Protein AF-A0A7Y6CVJ1-F1 (afdb_monomer)

Sequence (150 aa):
MARRALAFAREYVFEALVLAAVVFTQADVWTNLDEDRNRTAAIALFTAGALLLRRRAPFAAPLVVAAGAFAFTLLDRGAAYETDTMFVVLILAAWAAGSLLDVRQAGVALAALLAGAWTVFVRAPDVPATELIWVSIPLSGTFLLAAASS

pLDDT: mean 87.16, std 9.33, range [57.81, 98.25]

Foldseek 3Di:
DVVVVVVVVVVVVLLVLLVVLLVVQLVVLVPDPDPCSVVSNVLSCQQSVLLNCCVVPLLVSLLSNLVSLQVNCVVPLACSQPRPSNLSSLLSSLLSLLLDPDPVSSVVSLVSSLVSVVSSQVSHPPRDPCVSVVSNCSSVVSSPVSNVVD

Secondary structure (DSSP, 8-state):
-HHHHHHHHHHHHHHHHHHHHHHHHHHHHHHS--TTHHHHHHHHHHHHHGGGGTTT-TTHHHHHHHHHHHHHHHH-HHHHHH-HHHHHHHHHHHHHHHT-S-HHHHHHHHHHHHHHHHHHHHHSTT--TTHHHHHHHHHHHHHHHHHHT-

Nearest PDB structures (foldseek):
  6hix-assembly1_BE  TM=3.083E-01  e=6.748E+00  Trypanosoma brucei brucei

Mean predicted aligned error: 5.24 Å

Radius of gyration: 15.19 Å; Cα contacts (8 Å, |Δi|>4): 190; chains: 1; bounding box: 46×24×43 Å

Structure (mmCIF, N/CA/C/O backbone):
data_AF-A0A7Y6CVJ1-F1
#
_entry.id   AF-A0A7Y6CVJ1-F1
#
loop_
_atom_site.group_PDB
_atom_site.id
_atom_site.type_symbol
_atom_site.label_atom_id
_atom_site.label_alt_id
_atom_site.label_comp_id
_atom_site.label_asym_id
_atom_site.label_entity_id
_atom_site.label_seq_id
_atom_site.pdbx_PDB_ins_code
_atom_site.Cartn_x
_atom_site.Cartn_y
_atom_site.Cartn_z
_atom_site.occupancy
_atom_site.B_iso_or_equiv
_atom_site.auth_seq_id
_atom_site.auth_comp_id
_atom_site.auth_asym_id
_atom_site.auth_atom_id
_atom_site.pdbx_PDB_model_num
ATOM 1 N N . MET A 1 1 ? -25.757 9.495 15.929 1.00 57.81 1 MET A N 1
ATOM 2 C CA . MET A 1 1 ? -25.918 9.056 14.522 1.00 57.81 1 MET A CA 1
ATOM 3 C C . MET A 1 1 ? -24.772 9.521 13.622 1.00 57.81 1 MET A C 1
ATOM 5 O O . MET A 1 1 ? -24.204 8.672 12.951 1.00 57.81 1 MET A O 1
ATOM 9 N N . ALA A 1 2 ? -24.355 10.794 13.672 1.00 66.62 2 ALA A N 1
ATOM 10 C CA . ALA A 1 2 ? -23.283 11.341 12.823 1.00 66.62 2 ALA A CA 1
ATOM 11 C C . ALA A 1 2 ? -21.957 10.541 12.827 1.00 66.62 2 ALA A C 1
ATOM 13 O O . ALA A 1 2 ? -21.450 10.216 11.761 1.00 66.62 2 ALA A O 1
ATOM 14 N N . ARG A 1 3 ? -21.433 10.128 13.995 1.00 67.44 3 ARG A N 1
ATOM 15 C CA . ARG A 1 3 ? -20.178 9.341 14.077 1.00 67.44 3 ARG A CA 1
ATOM 16 C C . ARG A 1 3 ? -20.241 7.976 13.377 1.00 67.44 3 ARG A C 1
ATOM 18 O O . ARG A 1 3 ? -19.265 7.574 12.759 1.00 67.44 3 ARG A O 1
ATOM 25 N N . ARG A 1 4 ? -21.381 7.276 13.447 1.00 64.56 4 ARG A N 1
ATOM 26 C CA . ARG A 1 4 ? -21.557 5.978 12.765 1.00 64.56 4 ARG A CA 1
ATOM 27 C C . ARG A 1 4 ? -21.645 6.157 11.250 1.00 64.56 4 ARG A C 1
ATOM 29 O O . ARG A 1 4 ? -21.017 5.401 10.526 1.00 64.56 4 ARG A O 1
ATOM 36 N N . ALA A 1 5 ? -22.364 7.179 10.782 1.00 65.56 5 ALA A N 1
ATOM 37 C CA . ALA A 1 5 ? -22.431 7.509 9.358 1.00 65.56 5 ALA A CA 1
ATOM 38 C C . ALA A 1 5 ? -21.051 7.886 8.788 1.00 65.56 5 ALA A C 1
ATOM 40 O O . ALA A 1 5 ? -20.709 7.466 7.687 1.00 65.56 5 ALA A O 1
ATOM 41 N N . LEU A 1 6 ? -20.235 8.610 9.563 1.00 71.06 6 LEU A N 1
ATOM 42 C CA . LEU A 1 6 ? -18.872 8.980 9.176 1.00 71.06 6 LEU A CA 1
ATOM 43 C C . LEU A 1 6 ? -17.941 7.760 9.063 1.00 71.06 6 LEU A C 1
ATOM 45 O O . LEU A 1 6 ? -17.156 7.677 8.124 1.00 71.06 6 LEU A O 1
ATOM 49 N N . ALA A 1 7 ? -18.052 6.804 9.993 1.00 68.19 7 ALA A N 1
ATOM 50 C CA . ALA A 1 7 ? -17.284 5.559 9.956 1.00 68.19 7 ALA A CA 1
ATOM 51 C C . ALA A 1 7 ? -17.639 4.711 8.723 1.00 68.19 7 ALA A C 1
ATOM 53 O O . ALA A 1 7 ? -16.748 4.317 7.977 1.00 68.19 7 ALA A O 1
ATOM 54 N N . PHE A 1 8 ? -18.935 4.537 8.439 1.00 69.50 8 PHE A N 1
ATOM 55 C CA . PHE A 1 8 ? -19.381 3.853 7.223 1.00 69.50 8 PHE A CA 1
ATOM 56 C C . PHE A 1 8 ? -18.907 4.565 5.952 1.00 69.50 8 PHE A C 1
ATOM 58 O O . PHE A 1 8 ? -18.389 3.918 5.047 1.00 69.50 8 PHE A O 1
ATOM 65 N N . ALA A 1 9 ? -19.025 5.895 5.883 1.00 74.62 9 ALA A N 1
ATOM 66 C CA . ALA A 1 9 ? -18.545 6.664 4.737 1.00 74.62 9 ALA A CA 1
ATOM 67 C C . ALA A 1 9 ? -17.035 6.478 4.517 1.00 74.62 9 ALA A C 1
ATOM 69 O O . ALA A 1 9 ? -16.608 6.234 3.393 1.00 74.62 9 ALA A O 1
ATOM 70 N N . ARG A 1 10 ? -16.229 6.511 5.587 1.00 74.81 10 ARG A N 1
ATOM 71 C CA . ARG A 1 10 ? -14.781 6.250 5.535 1.00 74.81 10 ARG A CA 1
ATOM 72 C C . ARG A 1 10 ? -14.474 4.846 5.008 1.00 74.81 10 ARG A C 1
ATOM 74 O O . ARG A 1 10 ? -13.539 4.669 4.231 1.00 74.81 10 ARG A O 1
ATOM 81 N N . GLU A 1 11 ? -15.255 3.852 5.417 1.00 76.50 11 GLU A N 1
ATOM 82 C CA . GLU A 1 11 ? -15.086 2.473 4.960 1.00 76.50 11 GLU A CA 1
ATOM 83 C C . GLU A 1 11 ? -15.400 2.301 3.473 1.00 76.50 11 GLU A C 1
ATOM 85 O O . GLU A 1 11 ? -14.598 1.691 2.766 1.00 76.50 11 GLU A O 1
ATOM 90 N N . TYR A 1 12 ? -16.508 2.875 2.996 1.00 84.81 12 TYR A N 1
ATOM 91 C CA . TYR A 1 12 ? -16.868 2.843 1.576 1.00 84.81 12 TYR A CA 1
ATOM 92 C C . TYR A 1 12 ? -15.896 3.644 0.712 1.00 84.81 12 TYR A C 1
ATOM 94 O O . TYR A 1 12 ? -15.570 3.212 -0.389 1.00 84.81 12 TYR A O 1
ATOM 102 N N . VAL A 1 13 ? -15.386 4.773 1.214 1.00 88.69 13 VAL A N 1
ATOM 103 C CA . VAL A 1 13 ? -14.349 5.552 0.524 1.00 88.69 13 VAL A CA 1
ATOM 104 C C . VAL A 1 13 ? -13.082 4.722 0.362 1.00 88.69 13 VAL A C 1
ATOM 106 O O . VAL A 1 13 ? -12.541 4.663 -0.735 1.00 88.69 13 VAL A O 1
ATOM 109 N N . PHE A 1 14 ? -12.628 4.031 1.410 1.00 90.00 14 PHE A N 1
ATOM 110 C CA . PHE A 1 14 ? -11.452 3.171 1.295 1.00 90.00 14 PHE A CA 1
ATOM 111 C C . PHE A 1 14 ? -11.658 2.056 0.263 1.00 90.00 14 PHE A C 1
ATOM 113 O O . PHE A 1 14 ? -10.790 1.826 -0.569 1.00 90.00 14 PHE A O 1
ATOM 120 N N . GLU A 1 15 ? -12.802 1.370 0.293 1.00 90.44 15 GLU A N 1
ATOM 121 C CA . GLU A 1 15 ? -13.100 0.303 -0.671 1.00 90.44 15 GLU A CA 1
ATOM 122 C C . GLU A 1 15 ? -13.184 0.828 -2.104 1.00 90.44 15 GLU A C 1
ATOM 124 O O . GLU A 1 15 ? -12.643 0.199 -3.011 1.00 90.44 15 GLU A O 1
ATOM 129 N N . ALA A 1 16 ? -13.782 2.004 -2.304 1.00 91.19 16 ALA A N 1
ATOM 130 C CA . ALA A 1 16 ? -13.816 2.671 -3.599 1.00 91.19 16 ALA A CA 1
ATOM 131 C C . ALA A 1 16 ? -12.409 3.049 -4.088 1.00 91.19 16 ALA A C 1
ATOM 133 O O . ALA A 1 16 ? -12.099 2.834 -5.257 1.00 91.19 16 ALA A O 1
ATOM 134 N N . LEU A 1 17 ? -11.542 3.554 -3.204 1.00 92.88 17 LEU A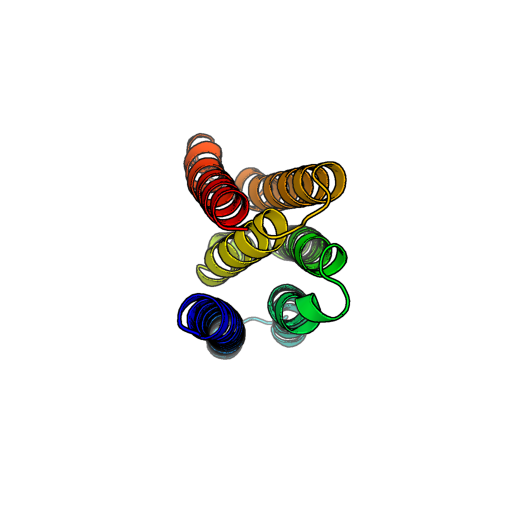 N 1
ATOM 135 C CA . LEU A 1 17 ? -10.152 3.881 -3.535 1.00 92.88 17 LEU A CA 1
ATOM 136 C C . LEU A 1 17 ? -9.342 2.633 -3.897 1.00 92.88 17 LEU A C 1
ATOM 138 O O . LEU A 1 17 ? -8.600 2.659 -4.874 1.00 92.88 17 LEU A O 1
ATOM 142 N N . VAL A 1 18 ? -9.505 1.532 -3.157 1.00 92.75 18 VAL A N 1
ATOM 143 C CA . VAL A 1 18 ? -8.850 0.257 -3.487 1.00 92.75 18 VAL A CA 1
ATOM 144 C C . VAL A 1 18 ? -9.347 -0.273 -4.825 1.00 92.75 18 VAL A C 1
ATOM 146 O O . VAL A 1 18 ? -8.539 -0.696 -5.645 1.00 92.75 18 VAL A O 1
ATOM 149 N N . LEU A 1 19 ? -10.659 -0.241 -5.071 1.00 93.31 19 LEU A N 1
ATOM 150 C CA . LEU A 1 19 ? -11.220 -0.694 -6.340 1.00 93.31 19 LEU A CA 1
ATOM 151 C C . LEU A 1 19 ? -10.704 0.157 -7.505 1.00 93.31 19 LEU A C 1
ATOM 153 O O . LEU A 1 19 ? -10.312 -0.395 -8.529 1.00 93.31 19 LEU A O 1
ATOM 157 N N . ALA A 1 20 ? -10.654 1.480 -7.335 1.00 91.69 20 ALA A N 1
ATOM 158 C CA . ALA A 1 20 ? -10.070 2.380 -8.320 1.00 91.69 20 ALA A CA 1
ATOM 159 C C . ALA A 1 20 ? -8.597 2.037 -8.571 1.00 91.69 20 ALA A C 1
ATOM 161 O O . ALA A 1 20 ? -8.214 1.877 -9.725 1.00 91.69 20 ALA A O 1
ATOM 162 N N . ALA A 1 21 ? -7.795 1.844 -7.517 1.00 89.81 21 ALA A N 1
ATOM 163 C CA . ALA A 1 21 ? -6.395 1.446 -7.643 1.00 89.81 21 ALA A CA 1
ATOM 164 C C . ALA A 1 21 ? -6.252 0.131 -8.425 1.00 89.81 21 ALA A C 1
ATOM 166 O O . ALA A 1 21 ? -5.493 0.089 -9.382 1.00 89.81 21 ALA A O 1
ATOM 167 N N . VAL A 1 22 ? -7.044 -0.900 -8.104 1.00 91.69 22 VAL A N 1
ATOM 168 C CA . VAL A 1 22 ? -7.056 -2.170 -8.852 1.00 91.69 22 VAL A CA 1
ATOM 169 C C . VAL A 1 22 ? -7.369 -1.934 -10.330 1.00 91.69 22 VAL A C 1
ATOM 171 O O . VAL A 1 22 ? -6.653 -2.441 -11.188 1.00 91.69 22 VAL A O 1
ATOM 174 N N . VAL A 1 23 ? -8.415 -1.164 -10.6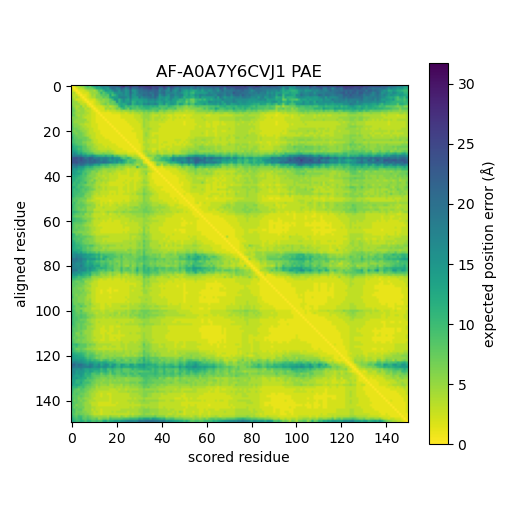43 1.00 91.69 23 VAL A N 1
ATOM 175 C CA . VAL A 1 23 ? -8.813 -0.890 -12.032 1.00 91.69 23 VAL A CA 1
ATOM 176 C C . VAL A 1 23 ? -7.714 -0.141 -12.784 1.00 91.69 23 VAL A C 1
ATOM 178 O O . VAL A 1 23 ? -7.380 -0.543 -13.895 1.00 91.69 23 VAL A O 1
ATOM 181 N N . PHE A 1 24 ? -7.121 0.895 -12.185 1.00 89.81 24 PHE A N 1
ATOM 182 C CA . PHE A 1 24 ? -6.042 1.661 -12.809 1.00 89.81 24 PHE A CA 1
ATOM 183 C C . PHE A 1 24 ? -4.774 0.828 -12.997 1.00 89.81 24 PHE A C 1
ATOM 185 O O . PHE A 1 24 ? -4.217 0.846 -14.089 1.00 89.81 24 PHE A O 1
ATOM 192 N N . THR A 1 25 ? -4.356 0.046 -11.995 1.00 85.69 25 THR A N 1
ATOM 193 C CA . THR A 1 25 ? -3.190 -0.841 -12.129 1.00 85.69 25 THR A CA 1
ATOM 194 C C . THR A 1 25 ? -3.409 -1.868 -13.231 1.00 85.69 25 THR A C 1
ATOM 196 O O . THR A 1 25 ? -2.515 -2.117 -14.029 1.00 85.69 25 THR A O 1
ATOM 199 N N . GLN A 1 26 ? -4.597 -2.474 -13.304 1.00 88.94 26 GLN A N 1
ATOM 200 C CA . GLN A 1 26 ? -4.887 -3.425 -14.373 1.00 88.94 26 GLN A CA 1
ATOM 201 C C . GLN A 1 26 ? -4.913 -2.725 -15.732 1.00 88.94 26 GLN A C 1
ATOM 203 O O . GLN A 1 26 ? -4.315 -3.239 -16.669 1.00 88.94 26 GLN A O 1
ATOM 208 N N . ALA A 1 27 ? -5.554 -1.559 -15.849 1.00 86.81 27 ALA A N 1
ATOM 209 C CA . ALA A 1 27 ? -5.572 -0.802 -17.096 1.00 86.81 27 ALA A CA 1
ATOM 210 C C . ALA A 1 27 ? -4.148 -0.515 -17.597 1.00 86.81 27 ALA A C 1
ATOM 212 O O . ALA A 1 27 ? -3.860 -0.820 -18.750 1.00 86.81 27 ALA A O 1
ATOM 213 N N . ASP A 1 28 ? -3.268 -0.041 -16.7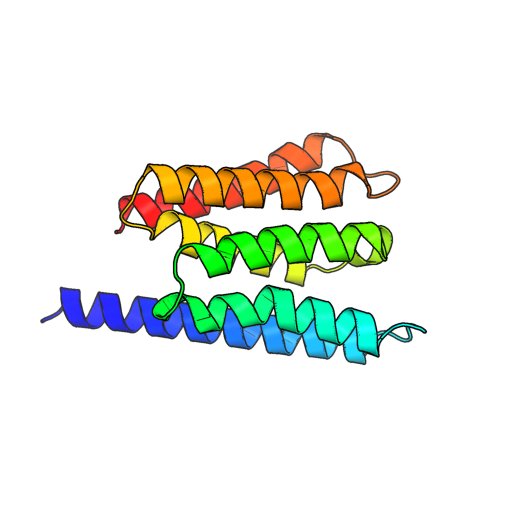13 1.00 83.50 28 ASP A N 1
ATOM 214 C CA . ASP A 1 28 ? -1.863 0.247 -17.012 1.00 83.50 28 ASP A CA 1
ATOM 215 C C . ASP A 1 28 ? -1.094 -1.006 -17.474 1.00 83.50 28 ASP A C 1
ATOM 217 O O . ASP A 1 28 ? -0.500 -1.027 -18.556 1.00 83.50 28 ASP A O 1
ATOM 221 N N . VAL A 1 29 ? -1.213 -2.113 -16.729 1.00 82.75 29 VAL A N 1
ATOM 222 C CA . VAL A 1 29 ? -0.611 -3.405 -17.107 1.00 82.75 29 VAL A CA 1
ATOM 223 C C . VAL A 1 29 ? -1.120 -3.890 -18.469 1.00 82.75 29 VAL A C 1
ATOM 225 O O . VAL A 1 29 ? -0.355 -4.451 -19.251 1.00 82.75 29 VAL A O 1
ATOM 228 N N . TRP A 1 30 ? -2.401 -3.689 -18.784 1.00 84.19 30 TRP A N 1
ATOM 229 C CA . TRP A 1 30 ? -2.975 -4.131 -20.056 1.00 84.19 30 TRP A CA 1
ATOM 230 C C . TRP A 1 30 ? -2.600 -3.236 -21.242 1.00 84.19 30 TRP A C 1
ATOM 232 O O . TRP A 1 30 ? -2.532 -3.750 -22.365 1.00 84.19 30 TRP A O 1
ATOM 242 N N . THR A 1 31 ? -2.337 -1.946 -21.008 1.00 84.00 31 THR A N 1
ATOM 243 C CA . THR A 1 31 ? -1.886 -0.998 -22.038 1.00 84.00 31 THR A CA 1
ATOM 244 C C . THR A 1 31 ? -0.401 -1.109 -22.361 1.00 84.00 31 THR A C 1
ATOM 246 O O . THR A 1 31 ? -0.016 -0.818 -23.494 1.00 84.00 31 THR A O 1
ATOM 249 N N . ASN A 1 32 ? 0.422 -1.577 -21.421 1.00 75.69 32 ASN A N 1
ATOM 250 C CA . ASN A 1 32 ? 1.844 -1.799 -21.657 1.00 75.69 32 ASN A CA 1
ATOM 251 C C . ASN A 1 32 ? 2.084 -3.089 -22.467 1.00 75.69 32 ASN A C 1
ATOM 253 O O . ASN A 1 32 ? 1.502 -4.151 -22.216 1.00 75.69 32 ASN A O 1
ATOM 257 N N . LEU A 1 33 ? 2.923 -2.989 -23.503 1.00 60.28 33 LEU A N 1
ATOM 258 C CA . LEU A 1 33 ? 3.282 -4.101 -24.388 1.00 60.28 33 LEU A CA 1
ATOM 259 C C . LEU A 1 33 ? 4.424 -4.907 -23.771 1.00 60.28 33 LEU A C 1
ATOM 261 O O . LEU A 1 33 ? 5.551 -4.862 -24.251 1.00 60.28 33 LEU A O 1
ATOM 265 N N . ASP A 1 34 ? 4.102 -5.628 -22.703 1.00 67.94 34 ASP A N 1
ATOM 266 C CA . ASP A 1 34 ? 5.062 -6.456 -21.982 1.00 67.94 34 ASP A CA 1
ATOM 267 C C . ASP A 1 34 ? 4.839 -7.952 -22.252 1.00 67.94 34 ASP A C 1
ATOM 269 O O . ASP A 1 34 ? 3.694 -8.401 -22.427 1.00 67.94 34 ASP A O 1
ATOM 273 N N . GLU A 1 35 ? 5.927 -8.723 -22.307 1.00 65.75 35 GLU A N 1
ATOM 274 C CA . GLU A 1 35 ? 5.917 -10.151 -22.674 1.00 65.75 35 GLU A CA 1
ATOM 275 C C . GLU A 1 35 ? 5.304 -11.013 -21.549 1.00 65.75 35 GLU A C 1
ATOM 277 O O . GLU A 1 35 ? 4.604 -11.992 -21.813 1.00 65.75 35 GLU A O 1
ATOM 282 N N . ASP A 1 36 ? 5.436 -10.563 -20.294 1.00 75.00 36 ASP A N 1
ATOM 283 C CA . ASP A 1 36 ? 4.997 -11.262 -19.074 1.00 75.00 36 ASP A CA 1
ATOM 284 C C . ASP A 1 36 ? 3.701 -10.706 -18.442 1.00 75.00 36 ASP A C 1
ATOM 286 O O . ASP A 1 36 ? 3.353 -10.988 -17.289 1.00 75.00 36 ASP A O 1
ATOM 290 N N . ARG A 1 37 ? 2.913 -9.961 -19.221 1.00 81.25 37 ARG A N 1
ATOM 291 C CA . ARG A 1 37 ? 1.704 -9.233 -18.792 1.00 81.25 37 ARG A CA 1
ATO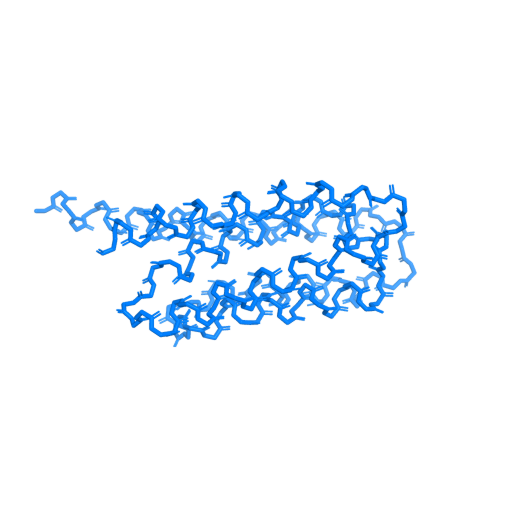M 292 C C . ARG A 1 37 ? 0.748 -10.003 -17.880 1.00 81.25 37 ARG A C 1
ATOM 294 O O . ARG A 1 37 ? 0.276 -9.459 -16.886 1.00 81.25 37 ARG A O 1
ATOM 301 N N . ASN A 1 38 ? 0.453 -11.268 -18.190 1.00 83.69 38 ASN A N 1
ATOM 302 C CA . ASN A 1 38 ? -0.486 -12.080 -17.401 1.00 83.69 38 ASN A CA 1
ATOM 303 C C . ASN A 1 38 ? 0.010 -12.303 -15.968 1.00 83.69 38 ASN A C 1
ATOM 305 O O . ASN A 1 38 ? -0.777 -12.304 -15.020 1.00 83.69 38 ASN A O 1
ATOM 309 N N . ARG A 1 39 ? 1.322 -12.489 -15.807 1.00 81.62 39 ARG A N 1
ATOM 310 C CA . ARG A 1 39 ? 1.957 -12.682 -14.506 1.00 81.62 39 ARG A CA 1
ATOM 311 C C . ARG A 1 39 ? 1.938 -11.382 -13.710 1.00 81.62 39 ARG A C 1
ATOM 313 O O . ARG A 1 39 ? 1.529 -11.388 -12.551 1.00 81.62 39 ARG A O 1
ATOM 320 N N . THR A 1 40 ? 2.307 -10.278 -14.350 1.00 81.94 40 THR A N 1
ATOM 321 C CA . THR A 1 40 ? 2.285 -8.932 -13.766 1.00 81.94 40 THR A CA 1
ATOM 322 C C . THR A 1 40 ? 0.872 -8.545 -13.328 1.00 81.94 40 THR A C 1
ATOM 324 O O . THR A 1 40 ? 0.667 -8.136 -12.186 1.00 81.94 40 THR A O 1
ATOM 327 N N . ALA A 1 41 ? -0.131 -8.792 -14.176 1.00 85.81 41 ALA A N 1
ATOM 328 C CA . ALA A 1 41 ? -1.541 -8.558 -13.878 1.00 85.81 41 ALA A CA 1
ATOM 329 C C . ALA A 1 41 ? -2.014 -9.377 -12.671 1.00 85.81 41 ALA A C 1
ATOM 331 O O . ALA A 1 41 ? -2.672 -8.832 -11.783 1.00 85.81 41 ALA A O 1
ATOM 332 N N . ALA A 1 42 ? -1.647 -10.662 -12.600 1.00 86.38 42 ALA A N 1
ATOM 333 C CA . ALA A 1 42 ? -2.009 -11.531 -11.485 1.00 86.38 42 ALA A CA 1
ATOM 334 C C . ALA A 1 42 ? -1.402 -11.053 -10.158 1.00 86.38 42 ALA A C 1
ATOM 336 O O . ALA A 1 42 ? -2.098 -11.020 -9.144 1.00 86.38 42 ALA A O 1
ATOM 337 N N . ILE A 1 43 ? -0.131 -10.642 -10.156 1.00 83.94 43 ILE A N 1
ATOM 338 C CA . ILE A 1 43 ? 0.536 -10.152 -8.943 1.00 83.94 43 ILE 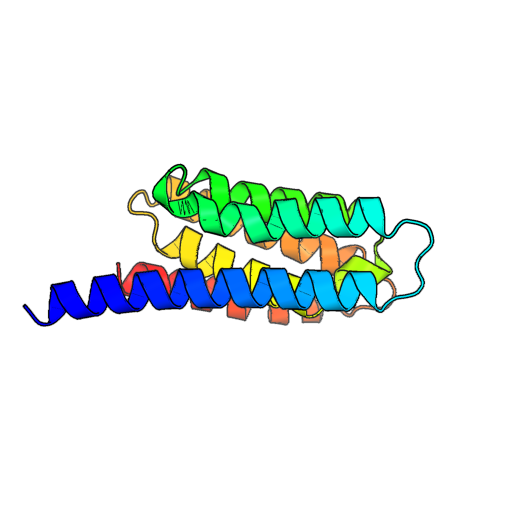A CA 1
ATOM 339 C C . ILE A 1 43 ? -0.028 -8.795 -8.536 1.00 83.94 43 ILE A C 1
ATOM 341 O O . ILE A 1 43 ? -0.312 -8.594 -7.358 1.00 83.94 43 ILE A O 1
ATOM 345 N N . ALA A 1 44 ? -0.263 -7.890 -9.486 1.00 84.62 44 ALA A N 1
ATOM 346 C CA . ALA A 1 44 ? -0.908 -6.607 -9.228 1.00 84.62 44 ALA A CA 1
ATOM 347 C C . ALA A 1 44 ? -2.305 -6.787 -8.613 1.00 84.62 44 ALA A C 1
ATOM 349 O O . ALA A 1 44 ? -2.624 -6.176 -7.591 1.00 84.62 44 ALA A O 1
ATOM 350 N N . LEU A 1 45 ? -3.117 -7.681 -9.186 1.00 89.06 45 LEU A N 1
ATOM 351 C CA . LEU A 1 45 ? -4.449 -7.996 -8.677 1.00 89.06 45 LEU A CA 1
ATOM 352 C C . LEU A 1 45 ? -4.381 -8.642 -7.292 1.00 89.06 45 LEU A C 1
ATOM 354 O O . LEU A 1 45 ? -5.171 -8.293 -6.420 1.00 89.06 45 LEU A O 1
ATOM 358 N N . PHE A 1 46 ? -3.436 -9.554 -7.069 1.00 87.25 46 PHE A N 1
ATOM 359 C CA . PHE A 1 46 ? -3.223 -10.177 -5.765 1.00 87.25 46 PHE A CA 1
ATOM 360 C C . PHE A 1 46 ? -2.815 -9.146 -4.704 1.00 87.25 46 PHE A C 1
ATOM 362 O O . PHE A 1 46 ? -3.391 -9.115 -3.620 1.00 87.25 46 PHE A O 1
ATOM 369 N N . THR A 1 47 ? -1.878 -8.260 -5.044 1.00 86.56 47 THR A N 1
ATOM 370 C CA . THR A 1 47 ? -1.344 -7.212 -4.165 1.00 86.56 47 THR A CA 1
ATOM 371 C C . THR A 1 47 ? -2.436 -6.211 -3.791 1.00 86.56 47 THR A C 1
ATOM 373 O O . THR A 1 47 ? -2.775 -6.074 -2.618 1.00 86.56 47 THR A O 1
ATOM 376 N N . ALA A 1 48 ? -3.040 -5.543 -4.776 1.00 89.81 48 ALA A N 1
ATOM 377 C CA . ALA A 1 48 ? -4.041 -4.508 -4.533 1.00 89.81 48 ALA A CA 1
ATOM 378 C C . ALA A 1 48 ? -5.386 -5.095 -4.070 1.00 89.81 48 ALA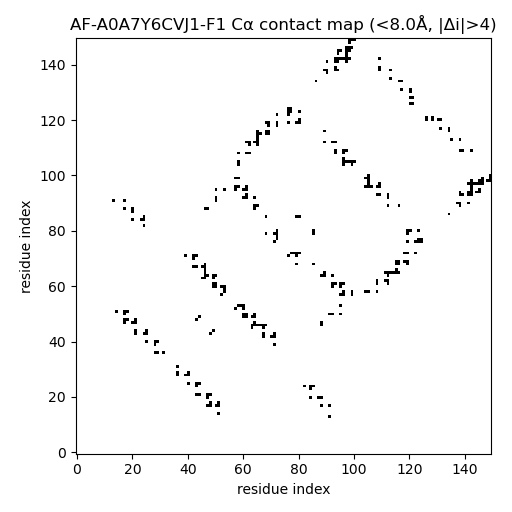 A C 1
ATOM 380 O O . ALA A 1 48 ? -6.025 -4.574 -3.154 1.00 89.81 48 ALA A O 1
ATOM 381 N N . GLY A 1 49 ? -5.801 -6.225 -4.649 1.00 89.75 49 GLY A N 1
ATOM 382 C CA . GLY A 1 49 ? -7.055 -6.900 -4.319 1.00 89.75 49 GLY A CA 1
ATOM 383 C C . GLY A 1 49 ? -7.095 -7.453 -2.894 1.00 89.75 49 GLY A C 1
ATOM 384 O O . GLY A 1 49 ? -8.174 -7.518 -2.303 1.00 89.75 49 GLY A O 1
ATOM 385 N N . ALA A 1 50 ? -5.947 -7.767 -2.283 1.00 92.12 50 ALA A N 1
ATOM 386 C CA . ALA A 1 50 ? -5.892 -8.172 -0.878 1.00 92.12 50 ALA A CA 1
ATOM 387 C C . ALA A 1 50 ? -6.483 -7.118 0.073 1.00 92.12 50 ALA A C 1
ATOM 389 O O . ALA A 1 50 ? -7.085 -7.471 1.090 1.00 92.12 50 ALA A O 1
ATOM 390 N N . LEU A 1 51 ? -6.397 -5.828 -0.272 1.00 92.75 51 LEU A N 1
ATOM 391 C CA . LEU A 1 51 ? -6.983 -4.749 0.527 1.00 92.75 51 LEU A CA 1
ATOM 392 C C . LEU A 1 51 ? -8.517 -4.767 0.529 1.00 92.75 51 LEU A C 1
ATOM 394 O O . LEU A 1 51 ? -9.121 -4.340 1.515 1.00 92.75 51 LEU A O 1
ATOM 398 N N . LEU A 1 52 ? -9.161 -5.334 -0.499 1.00 92.50 52 LEU A N 1
ATOM 399 C CA . LEU A 1 52 ? -10.615 -5.559 -0.506 1.00 92.50 52 LEU A CA 1
ATOM 400 C C . LEU A 1 52 ? -11.030 -6.605 0.542 1.00 92.50 52 LEU A C 1
ATOM 402 O O . LEU A 1 52 ? -12.159 -6.596 1.031 1.00 92.50 52 LEU A O 1
ATOM 406 N N . LEU A 1 53 ? -10.108 -7.488 0.939 1.00 91.69 53 LEU A N 1
ATOM 407 C CA . LEU A 1 53 ? -10.337 -8.524 1.947 1.00 91.69 53 LEU A CA 1
ATOM 408 C C . LEU A 1 53 ? -10.026 -8.061 3.376 1.00 91.69 53 LEU A C 1
ATOM 410 O O . LEU A 1 53 ? -10.171 -8.852 4.314 1.00 91.69 53 LEU A O 1
ATOM 414 N N . ARG A 1 54 ? -9.678 -6.782 3.584 1.00 91.50 54 ARG A N 1
ATOM 415 C CA . ARG A 1 54 ? -9.317 -6.254 4.912 1.00 91.50 54 ARG A CA 1
ATOM 416 C C . ARG A 1 54 ? -10.389 -6.484 5.979 1.00 91.50 54 ARG A C 1
ATOM 418 O O . ARG A 1 54 ? -10.057 -6.648 7.142 1.00 91.50 54 ARG A O 1
ATOM 425 N N . ARG A 1 55 ? -11.676 -6.533 5.606 1.00 86.81 55 ARG A N 1
ATOM 426 C CA . ARG A 1 55 ? -12.768 -6.783 6.566 1.00 86.81 55 ARG A CA 1
ATOM 427 C C . ARG A 1 55 ? -12.709 -8.186 7.169 1.00 86.81 55 ARG A C 1
ATOM 429 O O . ARG A 1 55 ? -13.144 -8.382 8.296 1.00 86.81 55 ARG A O 1
ATOM 436 N N . ARG A 1 56 ? -12.201 -9.164 6.412 1.00 91.00 56 ARG A N 1
ATOM 437 C CA . ARG A 1 56 ? -12.071 -10.556 6.865 1.00 91.00 56 ARG A CA 1
ATOM 438 C C . ARG A 1 56 ? -10.707 -10.839 7.478 1.00 91.00 56 ARG A C 1
ATOM 440 O O . ARG A 1 56 ? -10.621 -11.641 8.399 1.00 91.00 56 ARG A O 1
ATOM 447 N N . ALA A 1 57 ? -9.661 -10.197 6.968 1.00 92.50 57 ALA A N 1
ATOM 448 C CA . ALA A 1 57 ? -8.293 -10.413 7.415 1.00 92.50 57 ALA A CA 1
ATOM 449 C C . ALA A 1 57 ? -7.542 -9.070 7.521 1.00 92.50 57 ALA A C 1
ATOM 451 O O . ALA A 1 57 ? -6.692 -8.770 6.679 1.00 92.50 57 ALA A O 1
ATOM 452 N N . PRO A 1 58 ? -7.851 -8.244 8.540 1.00 92.81 58 PRO A N 1
ATOM 453 C CA . PRO A 1 58 ? -7.379 -6.859 8.614 1.00 92.81 58 PRO A CA 1
ATOM 454 C C . PRO A 1 58 ? -5.860 -6.760 8.747 1.00 92.81 58 PRO A C 1
ATOM 456 O O . PRO A 1 58 ? -5.256 -5.879 8.146 1.00 92.81 58 PRO A O 1
ATOM 459 N N . PHE A 1 59 ? -5.234 -7.692 9.471 1.00 94.81 59 PHE A N 1
ATOM 460 C CA . PHE A 1 59 ? -3.777 -7.762 9.598 1.00 94.81 59 PHE A CA 1
ATOM 461 C C . PHE A 1 59 ? -3.101 -8.408 8.382 1.00 94.81 59 PHE A C 1
ATOM 463 O O . PHE A 1 59 ? -2.036 -7.968 7.964 1.00 94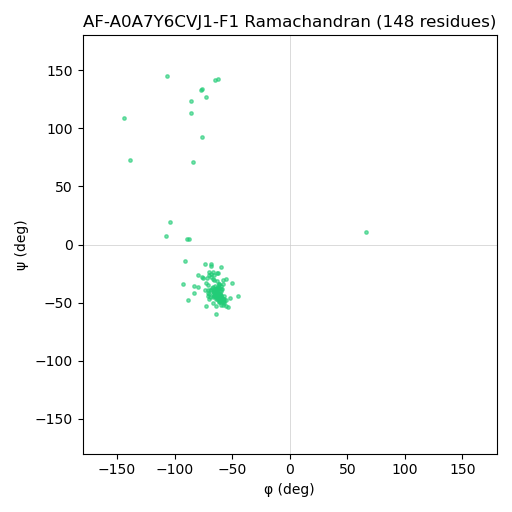.81 59 PHE A O 1
ATOM 470 N N . ALA A 1 60 ? -3.718 -9.428 7.776 1.00 95.31 60 ALA A N 1
ATOM 471 C CA . ALA A 1 60 ? -3.111 -10.123 6.642 1.00 95.31 60 ALA A CA 1
ATOM 472 C C . ALA A 1 60 ? -3.100 -9.263 5.371 1.00 95.31 60 ALA A C 1
ATOM 474 O O . ALA A 1 60 ? -2.144 -9.331 4.610 1.00 95.31 60 ALA A O 1
ATOM 475 N N . ALA A 1 61 ? -4.123 -8.434 5.149 1.00 95.19 61 ALA A N 1
ATOM 476 C CA . ALA A 1 61 ? -4.225 -7.590 3.960 1.00 95.19 61 ALA A CA 1
ATOM 477 C C . ALA A 1 61 ? -2.982 -6.697 3.714 1.00 95.19 61 ALA A C 1
ATOM 479 O O . ALA A 1 61 ? -2.396 -6.809 2.636 1.00 95.19 61 ALA A O 1
ATOM 480 N N . PRO A 1 62 ? -2.508 -5.869 4.670 1.00 95.94 62 PRO A N 1
ATOM 481 C CA . PRO A 1 62 ? -1.292 -5.076 4.470 1.00 95.94 62 PRO A CA 1
ATOM 482 C C . PRO A 1 62 ? -0.021 -5.932 4.354 1.00 95.94 62 PRO A C 1
ATOM 484 O O . PRO A 1 62 ? 0.897 -5.553 3.632 1.00 95.94 62 PRO A O 1
ATOM 487 N N . LEU A 1 63 ? 0.039 -7.107 4.994 1.00 97.25 63 LEU A N 1
ATOM 488 C CA . LEU A 1 63 ? 1.170 -8.029 4.823 1.00 97.25 63 LEU A CA 1
ATOM 489 C C . LEU A 1 63 ? 1.222 -8.631 3.417 1.00 97.25 63 LEU A C 1
ATOM 491 O O . LEU A 1 63 ? 2.301 -8.769 2.848 1.00 97.25 63 LEU A O 1
ATOM 495 N N . VAL A 1 64 ? 0.064 -8.966 2.846 1.00 96.00 64 VAL A N 1
ATOM 496 C CA . VAL A 1 64 ? -0.034 -9.451 1.467 1.00 96.00 64 VAL A CA 1
ATOM 497 C C . VAL A 1 64 ? 0.385 -8.360 0.488 1.00 96.00 64 VAL A C 1
ATOM 499 O O . VAL A 1 64 ? 1.103 -8.659 -0.460 1.00 96.00 64 VAL A O 1
ATOM 502 N N . VAL A 1 65 ? 0.026 -7.099 0.745 1.00 95.75 65 VAL A N 1
ATOM 503 C CA . VAL A 1 65 ? 0.520 -5.970 -0.057 1.00 95.75 65 VAL A CA 1
ATOM 504 C C . VAL A 1 65 ? 2.044 -5.866 0.015 1.00 95.75 65 VAL A C 1
ATOM 506 O O . VAL A 1 65 ? 2.694 -5.767 -1.021 1.00 95.75 65 VAL A O 1
ATOM 509 N N . ALA A 1 66 ? 2.630 -5.939 1.213 1.00 94.69 66 ALA A N 1
ATOM 510 C CA . ALA A 1 66 ? 4.084 -5.902 1.380 1.00 94.69 66 ALA A CA 1
ATOM 511 C C . ALA A 1 66 ? 4.785 -7.059 0.643 1.00 94.69 66 ALA A C 1
ATOM 513 O O . ALA A 1 66 ? 5.777 -6.846 -0.056 1.00 94.69 66 ALA A O 1
ATOM 514 N N . ALA A 1 67 ? 4.247 -8.276 0.760 1.00 93.56 67 ALA A N 1
ATOM 515 C CA . ALA A 1 67 ? 4.748 -9.447 0.047 1.00 93.56 67 ALA A CA 1
ATOM 516 C C . ALA A 1 67 ? 4.597 -9.302 -1.475 1.00 93.56 67 ALA A C 1
ATOM 518 O O . ALA A 1 67 ? 5.490 -9.695 -2.220 1.00 93.56 67 ALA A O 1
ATOM 519 N N . GLY A 1 68 ? 3.491 -8.713 -1.928 1.00 90.62 68 GLY A N 1
ATOM 520 C CA . GLY A 1 68 ? 3.227 -8.407 -3.326 1.00 90.62 68 GLY A CA 1
ATOM 521 C C . GLY A 1 68 ? 4.223 -7.407 -3.903 1.00 90.62 68 GLY A C 1
ATOM 522 O O . GLY A 1 68 ? 4.811 -7.689 -4.941 1.00 90.62 68 GLY A O 1
ATOM 523 N N . ALA A 1 69 ? 4.501 -6.309 -3.192 1.00 89.56 69 ALA A N 1
ATOM 524 C CA . ALA A 1 69 ? 5.529 -5.340 -3.574 1.00 89.56 69 ALA A CA 1
ATOM 525 C C . ALA A 1 69 ? 6.906 -6.008 -3.703 1.00 89.56 69 ALA A C 1
ATOM 527 O O . ALA A 1 69 ? 7.571 -5.867 -4.725 1.00 89.56 69 ALA A O 1
ATOM 528 N N . PHE A 1 70 ? 7.289 -6.823 -2.714 1.00 89.38 70 PHE A N 1
ATOM 529 C CA . PHE A 1 70 ? 8.540 -7.579 -2.751 1.00 89.38 70 PHE A CA 1
ATOM 530 C C . PHE A 1 70 ? 8.603 -8.543 -3.946 1.00 89.38 70 PHE A C 1
ATOM 532 O O . PHE A 1 70 ? 9.602 -8.583 -4.663 1.00 89.38 70 PHE A O 1
ATOM 539 N N . ALA A 1 71 ? 7.530 -9.302 -4.187 1.00 87.19 71 ALA A N 1
ATOM 540 C CA . ALA A 1 71 ? 7.437 -10.222 -5.314 1.00 87.19 71 ALA A CA 1
ATOM 541 C C . ALA A 1 71 ? 7.539 -9.483 -6.653 1.00 87.19 71 ALA A C 1
ATOM 543 O O . ALA A 1 71 ? 8.286 -9.920 -7.519 1.00 87.19 71 ALA A O 1
ATOM 544 N N . PHE A 1 72 ? 6.850 -8.351 -6.805 1.00 84.06 72 PHE A N 1
ATOM 545 C CA . PHE A 1 72 ? 6.881 -7.542 -8.022 1.00 84.06 72 PHE A CA 1
ATOM 546 C C . PHE A 1 72 ? 8.303 -7.051 -8.321 1.00 84.06 72 PHE A C 1
ATOM 548 O O . PHE A 1 72 ? 8.811 -7.280 -9.413 1.00 84.06 72 PHE A O 1
ATOM 555 N N . THR A 1 73 ? 9.000 -6.507 -7.317 1.00 85.44 73 THR A N 1
ATOM 556 C CA . THR A 1 73 ? 10.395 -6.057 -7.455 1.00 85.44 73 THR A CA 1
ATOM 557 C C . THR A 1 73 ? 11.367 -7.179 -7.816 1.00 85.44 73 THR A C 1
ATOM 559 O O . THR A 1 73 ? 12.351 -6.946 -8.516 1.00 85.44 73 THR A O 1
ATOM 562 N N . LEU A 1 74 ? 11.146 -8.398 -7.315 1.00 85.12 74 LEU A N 1
ATOM 563 C CA . LEU A 1 74 ? 12.011 -9.533 -7.645 1.00 85.12 74 LEU A CA 1
ATOM 564 C C . LEU A 1 74 ? 11.855 -10.005 -9.092 1.00 85.12 74 LEU A C 1
ATOM 566 O O . LEU A 1 74 ? 12.791 -10.601 -9.623 1.00 85.12 74 LEU A O 1
ATOM 570 N N . LEU A 1 75 ? 10.693 -9.773 -9.697 1.00 81.69 75 LEU A N 1
ATOM 571 C CA . LEU A 1 75 ? 10.407 -10.181 -11.067 1.00 81.69 75 LEU A CA 1
ATOM 572 C C . LEU A 1 75 ? 10.827 -9.122 -12.066 1.00 81.69 75 LEU A C 1
ATOM 574 O O . LEU A 1 75 ? 11.530 -9.446 -13.016 1.00 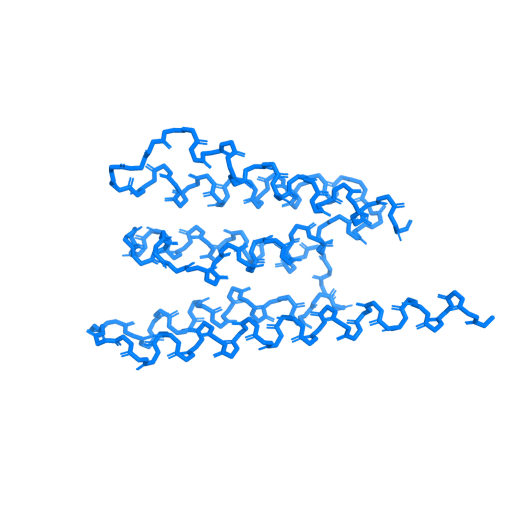81.69 75 LEU A O 1
ATOM 578 N N . ASP A 1 76 ? 10.452 -7.875 -11.802 1.00 75.94 76 ASP A N 1
ATOM 579 C CA . ASP A 1 76 ? 10.806 -6.745 -12.638 1.00 75.94 76 ASP A CA 1
ATOM 580 C C . ASP A 1 76 ? 11.062 -5.512 -11.769 1.00 75.94 76 ASP A C 1
ATOM 582 O O . ASP A 1 76 ? 10.161 -4.920 -11.170 1.00 75.94 76 ASP A O 1
ATOM 586 N N . ARG A 1 77 ? 12.339 -5.136 -11.679 1.00 78.31 77 ARG A N 1
ATOM 587 C CA . ARG A 1 77 ? 12.783 -4.001 -10.864 1.00 78.31 77 ARG A CA 1
ATOM 588 C C . ARG A 1 77 ? 12.383 -2.665 -11.481 1.00 78.31 77 ARG A C 1
ATOM 590 O O . ARG A 1 77 ? 12.138 -1.730 -10.727 1.00 78.31 77 ARG A O 1
ATOM 597 N N . GLY A 1 78 ? 12.355 -2.584 -12.814 1.00 69.25 78 GLY A N 1
ATOM 598 C CA . GLY A 1 78 ? 12.003 -1.367 -13.542 1.00 69.25 78 GLY A CA 1
ATOM 599 C C . GLY A 1 78 ? 10.509 -1.110 -13.431 1.00 69.25 78 GLY A C 1
ATOM 600 O O . GLY A 1 78 ? 10.101 -0.083 -12.892 1.00 69.25 78 GLY A O 1
ATOM 601 N N . ALA A 1 79 ? 9.699 -2.113 -13.781 1.00 69.94 79 ALA A N 1
ATOM 602 C CA . ALA A 1 79 ? 8.247 -2.007 -13.687 1.00 69.94 79 ALA A CA 1
ATOM 603 C C . ALA A 1 79 ? 7.778 -1.729 -12.250 1.00 69.94 79 ALA A C 1
ATOM 605 O O . ALA A 1 79 ? 6.870 -0.929 -12.043 1.00 69.94 79 ALA A O 1
ATOM 606 N N . ALA A 1 80 ? 8.406 -2.333 -11.231 1.00 73.56 80 ALA A N 1
ATOM 607 C CA . ALA A 1 80 ? 8.038 -2.089 -9.833 1.00 73.56 80 ALA A CA 1
ATOM 608 C C . ALA A 1 80 ? 8.178 -0.622 -9.401 1.00 73.56 80 ALA A C 1
ATOM 610 O O . ALA A 1 80 ? 7.388 -0.165 -8.576 1.00 73.56 80 ALA A O 1
ATOM 611 N N . TYR A 1 81 ? 9.185 0.083 -9.921 1.00 74.19 81 TYR A N 1
ATOM 612 C CA . TYR A 1 81 ? 9.436 1.487 -9.604 1.00 74.19 81 TYR A CA 1
ATOM 613 C C . TYR A 1 81 ? 8.580 2.430 -10.454 1.00 74.19 81 TYR A C 1
ATOM 615 O O . TYR A 1 81 ? 8.030 3.391 -9.927 1.00 74.19 81 TYR A O 1
ATOM 623 N N . GLU A 1 82 ? 8.429 2.136 -11.746 1.00 72.31 82 GLU A N 1
ATOM 624 C CA . GLU A 1 82 ? 7.674 2.974 -12.690 1.00 72.31 82 GLU A CA 1
ATOM 625 C C . GLU A 1 82 ? 6.153 2.889 -12.495 1.00 72.31 82 GLU A C 1
ATOM 627 O O . GLU A 1 82 ? 5.408 3.753 -12.954 1.00 72.31 82 GLU A O 1
ATOM 632 N N . THR A 1 83 ? 5.670 1.870 -11.781 1.00 71.50 83 THR A N 1
ATOM 633 C CA . THR A 1 83 ? 4.243 1.712 -11.507 1.00 71.50 83 THR A CA 1
ATOM 634 C C . THR A 1 83 ? 3.789 2.689 -10.414 1.00 71.50 83 THR A C 1
ATOM 636 O O . THR A 1 83 ? 3.773 2.349 -9.227 1.00 71.50 83 THR A O 1
ATOM 639 N N . ASP A 1 84 ? 3.303 3.870 -10.809 1.00 76.12 84 ASP A N 1
ATOM 640 C CA . ASP A 1 84 ? 2.701 4.876 -9.909 1.00 76.12 84 ASP A CA 1
ATOM 641 C C . ASP A 1 84 ? 1.629 4.276 -8.980 1.00 76.12 84 ASP A C 1
ATOM 643 O O . ASP A 1 84 ? 1.457 4.660 -7.817 1.00 76.12 84 ASP A O 1
ATOM 647 N N . THR A 1 85 ? 0.903 3.272 -9.476 1.00 82.19 85 THR A N 1
ATOM 648 C CA . THR A 1 85 ? -0.159 2.617 -8.710 1.00 82.19 85 THR A CA 1
ATOM 649 C C . THR A 1 85 ? 0.367 1.758 -7.551 1.00 82.19 85 THR A C 1
ATOM 651 O O . THR A 1 85 ? -0.345 1.599 -6.559 1.00 82.19 85 THR A O 1
ATOM 654 N N . MET A 1 86 ? 1.620 1.283 -7.593 1.00 86.69 86 MET A N 1
ATOM 655 C CA . MET A 1 86 ? 2.257 0.556 -6.486 1.00 86.69 86 MET A CA 1
ATOM 656 C C . MET A 1 86 ? 2.356 1.451 -5.249 1.00 86.69 86 MET A C 1
ATOM 658 O O . MET A 1 86 ? 2.003 1.043 -4.141 1.00 86.69 86 MET A O 1
ATOM 662 N N . PHE A 1 87 ? 2.772 2.703 -5.443 1.00 89.19 87 PHE A N 1
ATOM 663 C CA . PHE A 1 87 ? 2.866 3.680 -4.365 1.00 89.19 87 PHE A CA 1
ATOM 664 C C . PHE A 1 87 ? 1.495 3.973 -3.741 1.00 89.19 87 PHE A C 1
ATOM 666 O O . PHE A 1 87 ? 1.352 3.961 -2.516 1.00 89.19 87 PHE A O 1
ATOM 673 N N . VAL A 1 88 ? 0.456 4.138 -4.566 1.00 91.62 88 VAL A N 1
ATOM 674 C CA . VAL A 1 88 ? -0.927 4.321 -4.090 1.00 91.62 88 VAL A CA 1
ATOM 675 C C . VAL A 1 88 ? -1.399 3.114 -3.272 1.00 91.62 88 VAL A C 1
ATOM 677 O O . VAL A 1 88 ? -1.969 3.281 -2.192 1.00 91.62 88 VAL A O 1
ATOM 680 N N . VAL A 1 89 ? -1.134 1.893 -3.741 1.00 93.81 89 VAL A N 1
ATOM 681 C CA . VAL A 1 89 ? -1.501 0.658 -3.030 1.00 93.81 89 VAL A CA 1
ATOM 682 C C . VAL A 1 89 ? -0.772 0.553 -1.687 1.00 93.81 89 VAL A C 1
ATOM 684 O O . VAL A 1 89 ? -1.394 0.188 -0.687 1.00 93.81 89 VAL A O 1
ATOM 687 N N . LEU A 1 90 ? 0.505 0.941 -1.618 1.00 94.69 90 LEU A N 1
ATOM 688 C CA . LEU A 1 90 ? 1.262 0.998 -0.364 1.00 94.69 90 LEU A CA 1
ATOM 689 C C . LEU A 1 90 ? 0.685 2.037 0.612 1.00 94.69 90 LEU A C 1
ATOM 691 O O . LEU A 1 90 ? 0.556 1.736 1.799 1.00 94.69 90 LEU A O 1
ATOM 695 N N . ILE A 1 91 ? 0.264 3.218 0.137 1.00 96.12 91 ILE A N 1
ATOM 696 C CA . ILE A 1 91 ? -0.424 4.227 0.967 1.00 96.12 91 ILE A CA 1
ATOM 697 C C . ILE A 1 91 ? -1.728 3.661 1.542 1.00 96.12 91 ILE A C 1
ATOM 699 O O . ILE A 1 91 ? -1.983 3.777 2.744 1.00 96.12 91 ILE A O 1
ATOM 703 N N . LEU A 1 92 ? -2.552 3.017 0.711 1.00 96.12 92 LEU A N 1
ATOM 704 C CA . LEU A 1 92 ? -3.805 2.404 1.161 1.00 96.12 92 LEU A CA 1
ATOM 705 C C . LEU A 1 92 ? -3.547 1.268 2.160 1.00 96.12 92 LEU A C 1
ATOM 707 O O . LEU A 1 92 ? -4.273 1.124 3.146 1.00 96.12 92 LEU A O 1
ATOM 711 N N . ALA A 1 93 ? -2.487 0.490 1.965 1.00 97.12 93 ALA A N 1
ATOM 712 C CA . ALA A 1 93 ? -2.083 -0.531 2.919 1.00 97.12 93 ALA A CA 1
ATOM 713 C C . ALA A 1 93 ? -1.578 0.065 4.239 1.00 97.12 93 ALA A C 1
ATOM 715 O O . ALA A 1 93 ? -1.910 -0.462 5.300 1.00 97.12 93 ALA A O 1
ATOM 716 N N . ALA A 1 94 ? -0.854 1.186 4.205 1.00 97.31 94 ALA A N 1
ATOM 717 C CA . ALA A 1 94 ? -0.420 1.897 5.406 1.00 97.31 94 ALA A CA 1
ATOM 718 C C . ALA A 1 94 ? -1.610 2.470 6.186 1.00 97.31 94 ALA A C 1
ATOM 720 O O . ALA A 1 94 ? -1.649 2.360 7.412 1.00 97.31 94 ALA A O 1
ATOM 721 N N . TRP A 1 95 ? -2.629 2.991 5.492 1.00 96.94 95 TRP A N 1
ATOM 722 C CA . TRP A 1 95 ? -3.904 3.343 6.121 1.00 96.94 95 TRP A CA 1
ATOM 723 C C . TRP A 1 95 ? -4.516 2.110 6.795 1.00 96.94 95 TRP A C 1
ATOM 725 O O . TRP A 1 95 ? -4.848 2.158 7.983 1.00 96.94 95 TRP A O 1
ATOM 735 N N . ALA A 1 96 ? -4.654 0.995 6.071 1.00 96.06 96 ALA A N 1
ATOM 736 C CA . ALA A 1 96 ? -5.230 -0.230 6.623 1.00 96.06 96 ALA A CA 1
ATOM 737 C C . ALA A 1 96 ? -4.469 -0.718 7.869 1.00 96.06 96 ALA A C 1
ATOM 739 O O . ALA A 1 96 ? -5.103 -1.023 8.876 1.00 96.06 96 ALA A O 1
ATOM 740 N N . ALA A 1 97 ? -3.135 -0.704 7.830 1.00 97.25 97 ALA A N 1
ATOM 741 C CA . ALA A 1 97 ? -2.269 -1.045 8.956 1.00 97.25 97 ALA A CA 1
ATOM 742 C C . ALA A 1 97 ? -2.470 -0.105 10.154 1.00 97.25 97 ALA A C 1
ATOM 744 O O . ALA A 1 97 ? -2.570 -0.571 11.286 1.00 97.25 97 ALA A O 1
ATOM 745 N N . GLY A 1 98 ? -2.586 1.204 9.914 1.00 95.69 98 GLY A N 1
ATOM 746 C CA . GLY A 1 98 ? -2.850 2.190 10.964 1.00 95.69 98 GLY A CA 1
ATOM 747 C C . GLY A 1 98 ? -4.250 2.076 11.565 1.00 95.69 98 GLY A C 1
ATOM 748 O O . GLY A 1 98 ? -4.477 2.539 12.670 1.00 95.69 98 GLY A O 1
ATOM 749 N N . SER A 1 99 ? -5.188 1.421 10.877 1.00 94.50 99 SER A N 1
ATOM 750 C CA . SER A 1 99 ? -6.546 1.186 11.392 1.00 94.50 99 SER A CA 1
ATOM 751 C C . SER A 1 99 ? -6.661 -0.091 12.238 1.00 94.50 99 SER A C 1
ATOM 753 O O . SER A 1 99 ? -7.765 -0.477 12.623 1.00 94.50 99 SER A O 1
ATOM 755 N N . LEU A 1 100 ? -5.547 -0.786 12.493 1.00 95.06 100 LEU A N 1
ATOM 756 C CA . LEU A 1 100 ? -5.519 -1.967 13.351 1.00 95.06 100 LEU A CA 1
ATOM 757 C C . LEU A 1 100 ? -5.600 -1.565 14.826 1.00 95.06 100 LEU A C 1
ATOM 759 O O . LEU A 1 100 ? -4.869 -0.696 15.289 1.00 95.06 100 LEU A O 1
ATOM 763 N N . LEU A 1 101 ? -6.464 -2.253 15.576 1.00 93.38 101 LEU A N 1
ATOM 764 C CA . LEU A 1 101 ? -6.645 -2.012 17.012 1.00 93.38 101 LEU A CA 1
ATOM 765 C C . LEU A 1 101 ? -5.489 -2.571 17.857 1.00 93.38 101 LEU A C 1
ATOM 767 O O . LEU A 1 101 ? -5.197 -2.059 18.935 1.00 93.38 101 LEU A O 1
ATOM 771 N N . ASP A 1 102 ? -4.831 -3.631 17.383 1.00 95.88 102 ASP A N 1
ATOM 772 C CA . ASP A 1 102 ? -3.658 -4.206 18.039 1.00 95.88 102 ASP A CA 1
ATOM 773 C C . ASP A 1 102 ? -2.391 -3.469 17.580 1.00 95.88 102 ASP A C 1
ATOM 775 O O . ASP A 1 102 ? -1.977 -3.570 16.425 1.00 95.88 102 ASP A O 1
ATOM 779 N N . VAL A 1 103 ? -1.748 -2.753 18.508 1.00 95.19 103 VAL A N 1
ATOM 780 C CA . VAL A 1 103 ? -0.544 -1.944 18.251 1.00 95.19 103 VAL A CA 1
ATOM 781 C C . VAL A 1 103 ? 0.635 -2.783 17.753 1.00 95.19 103 VAL A C 1
ATOM 783 O O . VAL A 1 103 ? 1.421 -2.311 16.932 1.00 95.19 103 VAL A O 1
ATOM 786 N N . ARG A 1 104 ? 0.780 -4.031 18.219 1.00 96.25 104 ARG A N 1
ATOM 787 C CA . ARG A 1 104 ? 1.866 -4.910 17.760 1.00 96.25 104 ARG A CA 1
ATOM 788 C C . ARG A 1 104 ? 1.629 -5.311 16.313 1.00 96.25 104 ARG A C 1
ATOM 790 O O . ARG A 1 104 ? 2.551 -5.230 15.509 1.00 96.25 104 ARG A O 1
ATOM 797 N N . GLN A 1 105 ? 0.398 -5.690 15.975 1.00 97.25 105 GLN A N 1
ATOM 798 C CA . GLN A 1 105 ? 0.022 -6.002 14.594 1.00 97.25 105 GLN A CA 1
ATOM 799 C C . GLN A 1 105 ? 0.158 -4.774 13.686 1.00 97.25 105 GLN A C 1
ATOM 801 O O . GLN A 1 105 ? 0.721 -4.884 12.600 1.00 97.25 105 GLN A O 1
ATOM 806 N N . ALA A 1 106 ? -0.273 -3.600 14.151 1.00 96.50 106 ALA A N 1
ATOM 807 C CA . ALA A 1 106 ? -0.110 -2.331 13.444 1.00 96.50 106 ALA A CA 1
ATOM 808 C C . ALA A 1 106 ? 1.367 -2.029 13.148 1.00 96.50 106 ALA A C 1
ATOM 810 O O . ALA A 1 106 ? 1.731 -1.767 12.002 1.00 96.50 106 ALA A O 1
ATOM 811 N N . GLY A 1 107 ? 2.231 -2.140 14.163 1.00 97.31 107 GLY A N 1
ATOM 812 C CA . GLY A 1 107 ? 3.670 -1.921 14.025 1.00 97.31 107 GLY A CA 1
ATOM 813 C C . GLY A 1 107 ? 4.341 -2.924 13.084 1.00 97.31 107 GLY A C 1
ATOM 814 O O . GLY A 1 107 ? 5.142 -2.527 12.242 1.00 97.31 107 GLY A O 1
ATOM 815 N N . VAL A 1 108 ? 3.980 -4.210 13.169 1.00 98.25 108 VAL A N 1
ATOM 816 C CA . VAL A 1 108 ? 4.495 -5.249 12.260 1.00 98.25 108 VAL A CA 1
ATOM 817 C C . VAL A 1 108 ? 4.045 -4.995 10.822 1.00 98.25 108 VAL A C 1
ATOM 819 O O . VAL A 1 108 ? 4.858 -5.094 9.907 1.00 98.25 108 VAL A O 1
ATOM 822 N N . ALA A 1 109 ? 2.779 -4.636 10.612 1.00 97.38 109 ALA A N 1
ATOM 823 C CA . ALA A 1 109 ? 2.260 -4.324 9.287 1.00 97.38 109 ALA A CA 1
ATOM 824 C C . ALA A 1 109 ? 2.959 -3.095 8.684 1.00 97.38 109 ALA A C 1
ATOM 826 O O . ALA A 1 109 ? 3.375 -3.146 7.529 1.00 97.38 109 ALA A O 1
ATOM 827 N N . LEU A 1 110 ? 3.165 -2.028 9.464 1.00 98.00 110 LEU A N 1
ATOM 828 C CA . LEU A 1 110 ? 3.928 -0.860 9.015 1.00 98.00 110 LEU A CA 1
ATOM 829 C C . LEU A 1 110 ? 5.372 -1.230 8.660 1.00 98.00 110 LEU A C 1
ATOM 831 O O . LEU A 1 110 ? 5.856 -0.844 7.600 1.00 98.00 110 LEU A O 1
ATOM 835 N N . ALA A 1 111 ? 6.053 -1.993 9.517 1.00 97.88 111 ALA A N 1
ATOM 836 C CA . ALA A 1 111 ? 7.425 -2.421 9.267 1.00 97.88 111 ALA A CA 1
ATOM 837 C C . ALA A 1 111 ? 7.534 -3.267 7.988 1.00 97.88 111 ALA A C 1
ATOM 839 O O . ALA A 1 111 ? 8.443 -3.055 7.188 1.00 97.88 111 ALA A O 1
ATOM 840 N N . ALA A 1 112 ? 6.586 -4.181 7.762 1.00 97.62 112 ALA A N 1
ATOM 841 C CA . ALA A 1 112 ? 6.525 -4.979 6.542 1.00 97.62 112 ALA A CA 1
ATOM 842 C C . ALA A 1 112 ? 6.308 -4.103 5.300 1.00 97.62 112 ALA A C 1
ATOM 844 O O . ALA A 1 112 ? 6.991 -4.291 4.295 1.00 97.62 112 ALA A O 1
ATOM 845 N N . LEU A 1 113 ? 5.406 -3.121 5.374 1.00 97.12 113 LEU A N 1
ATOM 846 C CA . LEU A 1 113 ? 5.150 -2.187 4.277 1.00 97.12 113 LEU A CA 1
ATOM 847 C C . LEU A 1 113 ? 6.368 -1.320 3.959 1.00 97.12 113 LEU A C 1
ATOM 849 O O . LEU A 1 113 ? 6.706 -1.176 2.789 1.00 97.12 113 LEU A O 1
ATOM 853 N N . LEU A 1 114 ? 7.054 -0.795 4.978 1.00 96.56 114 LEU A N 1
ATOM 854 C CA . LEU A 1 114 ? 8.296 -0.042 4.795 1.00 96.56 114 LEU A CA 1
ATOM 855 C C . LEU A 1 114 ? 9.387 -0.917 4.176 1.00 96.56 114 LEU A C 1
ATOM 857 O O . LEU A 1 114 ? 10.023 -0.495 3.220 1.00 96.56 114 LEU A O 1
ATOM 861 N N . ALA A 1 115 ? 9.566 -2.151 4.650 1.00 95.00 115 ALA A N 1
ATOM 862 C CA . ALA A 1 115 ? 10.543 -3.074 4.079 1.00 95.00 115 ALA A CA 1
ATOM 863 C C . ALA A 1 115 ? 10.226 -3.431 2.615 1.00 95.00 115 ALA A C 1
ATOM 865 O O . ALA A 1 115 ? 11.126 -3.437 1.771 1.00 95.00 115 ALA A O 1
ATOM 866 N N . GLY A 1 116 ? 8.954 -3.693 2.297 1.00 92.44 116 GLY A N 1
ATOM 867 C CA . GLY A 1 116 ? 8.495 -3.941 0.929 1.00 92.44 116 GLY A CA 1
ATOM 868 C C . GLY A 1 116 ? 8.747 -2.735 0.025 1.00 92.44 116 GLY A C 1
ATOM 869 O O . GLY A 1 116 ? 9.376 -2.874 -1.020 1.00 92.44 116 GLY A O 1
ATOM 870 N N . ALA A 1 117 ? 8.353 -1.543 0.477 1.00 91.69 117 ALA A N 1
ATOM 871 C CA . ALA A 1 117 ? 8.585 -0.289 -0.227 1.00 91.69 117 ALA A CA 1
ATOM 872 C C . ALA A 1 117 ? 10.080 -0.027 -0.448 1.00 91.69 117 ALA A C 1
ATOM 874 O O . ALA A 1 117 ? 10.510 0.154 -1.579 1.00 91.69 117 ALA A O 1
AT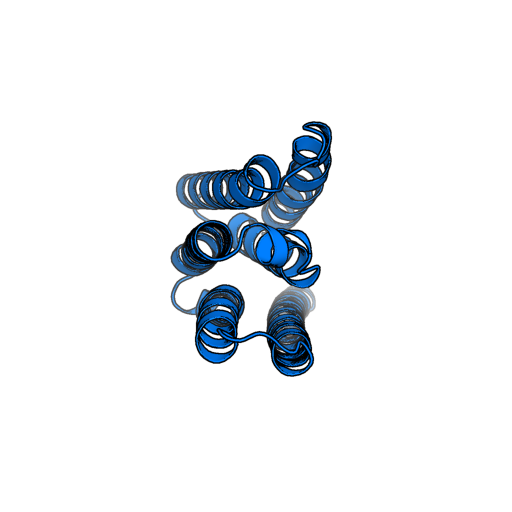OM 875 N N . TRP A 1 118 ? 10.908 -0.083 0.596 1.00 92.69 118 TRP A N 1
ATOM 876 C CA . TRP A 1 118 ? 12.354 0.116 0.471 1.00 92.69 118 TRP A CA 1
ATOM 877 C C . TRP A 1 118 ? 12.996 -0.873 -0.492 1.00 92.69 118 TRP A C 1
ATOM 879 O O . TRP A 1 118 ? 13.921 -0.501 -1.204 1.00 92.69 118 TRP A O 1
ATOM 889 N N . THR A 1 119 ? 12.497 -2.110 -0.558 1.00 90.06 119 THR A N 1
ATOM 890 C CA . THR A 1 119 ? 13.011 -3.091 -1.516 1.00 90.06 119 THR A CA 1
ATOM 891 C C . THR A 1 119 ? 12.810 -2.622 -2.956 1.00 90.06 119 THR A C 1
ATOM 893 O O . THR A 1 119 ? 13.754 -2.741 -3.735 1.00 90.06 119 THR A O 1
ATOM 896 N N . VAL A 1 120 ? 11.647 -2.048 -3.295 1.00 86.25 120 VAL A N 1
ATOM 897 C CA . VAL A 1 120 ? 11.370 -1.471 -4.626 1.00 86.25 120 VAL A CA 1
ATOM 898 C C . VAL A 1 120 ? 12.437 -0.432 -4.981 1.00 86.25 120 VAL A C 1
ATOM 900 O O . VAL A 1 120 ? 13.112 -0.559 -5.998 1.00 86.25 120 VAL A O 1
ATOM 903 N N . PHE A 1 121 ? 12.655 0.541 -4.095 1.00 84.00 121 PHE A N 1
ATOM 904 C CA . PHE A 1 121 ? 13.561 1.667 -4.341 1.00 84.00 121 PHE A CA 1
ATOM 905 C C . PHE A 1 121 ? 15.044 1.269 -4.330 1.00 84.00 121 PHE A C 1
ATOM 907 O O . PHE A 1 121 ? 15.804 1.733 -5.168 1.00 84.00 121 PHE A O 1
ATOM 914 N N . VAL A 1 122 ? 15.473 0.375 -3.430 1.00 84.88 122 VAL A N 1
ATOM 915 C CA . VAL A 1 122 ? 16.871 -0.104 -3.371 1.00 84.88 122 VAL A CA 1
ATOM 916 C C . VAL A 1 122 ? 17.233 -0.957 -4.589 1.00 84.88 122 VAL A C 1
ATOM 918 O O . VAL A 1 122 ? 18.403 -1.066 -4.953 1.00 84.88 122 VAL A O 1
ATOM 921 N N . ARG A 1 123 ? 16.248 -1.622 -5.200 1.00 82.94 123 ARG A N 1
ATOM 922 C CA . ARG A 1 123 ? 16.467 -2.487 -6.363 1.00 82.94 123 ARG A CA 1
ATOM 923 C C . ARG A 1 123 ? 16.319 -1.757 -7.694 1.00 82.94 123 ARG A C 1
ATOM 925 O O . ARG A 1 123 ? 16.758 -2.317 -8.700 1.00 82.94 123 ARG A O 1
ATOM 932 N N . ALA A 1 124 ? 15.747 -0.560 -7.708 1.00 78.75 124 ALA A N 1
ATOM 933 C CA . ALA A 1 124 ? 15.635 0.253 -8.905 1.00 78.75 124 ALA A CA 1
ATOM 934 C C . ALA A 1 124 ? 17.015 0.831 -9.292 1.00 78.75 124 ALA A C 1
ATOM 936 O O . ALA A 1 124 ? 17.700 1.406 -8.440 1.00 78.75 124 ALA A O 1
ATOM 937 N N . PRO A 1 125 ? 17.471 0.648 -10.544 1.00 68.50 125 PRO A N 1
ATOM 938 C CA . PRO A 1 125 ? 18.718 1.246 -11.007 1.00 68.50 125 PRO A CA 1
ATOM 939 C C . PRO A 1 125 ? 18.592 2.777 -11.018 1.00 68.50 125 PRO A C 1
ATOM 941 O O . PRO A 1 125 ? 17.539 3.314 -11.339 1.00 68.50 125 PRO A O 1
ATOM 944 N N . ASP A 1 126 ? 19.668 3.469 -10.641 1.00 79.56 126 ASP A N 1
ATOM 945 C CA . ASP A 1 126 ? 19.804 4.933 -10.731 1.00 79.56 126 ASP A CA 1
ATOM 946 C C . ASP A 1 126 ? 18.884 5.776 -9.825 1.00 79.56 126 ASP A C 1
ATOM 948 O O . ASP A 1 126 ? 18.854 7.004 -9.930 1.00 79.56 126 ASP A O 1
ATOM 952 N N . VAL A 1 127 ? 18.197 5.148 -8.866 1.00 77.94 127 VAL A N 1
ATOM 953 C CA . VAL A 1 127 ? 17.332 5.846 -7.908 1.00 77.94 127 VAL A CA 1
ATOM 954 C C . VAL A 1 127 ? 18.133 6.345 -6.692 1.00 77.94 127 VAL A C 1
ATOM 956 O O . VAL A 1 127 ? 18.777 5.547 -6.001 1.00 77.94 127 VAL A O 1
ATOM 959 N N . PRO A 1 128 ? 18.107 7.656 -6.372 1.00 84.62 128 PRO A N 1
ATOM 960 C CA . PRO A 1 128 ? 18.795 8.194 -5.204 1.00 84.62 128 PRO A CA 1
ATOM 961 C C . PRO A 1 128 ? 18.258 7.619 -3.888 1.00 84.62 128 PRO A C 1
ATOM 963 O O . PRO A 1 128 ? 17.052 7.509 -3.683 1.00 84.62 128 PRO A O 1
ATOM 966 N N . ALA A 1 129 ? 19.143 7.371 -2.917 1.00 82.56 129 ALA A N 1
ATOM 967 C CA . ALA A 1 129 ? 18.744 6.888 -1.589 1.00 82.56 129 ALA A CA 1
ATOM 968 C C . ALA A 1 129 ? 17.781 7.841 -0.846 1.00 82.56 129 ALA A C 1
ATOM 970 O O . ALA A 1 129 ? 17.075 7.418 0.068 1.00 82.56 129 ALA A O 1
ATOM 971 N N . THR A 1 130 ? 17.718 9.117 -1.240 1.00 85.69 130 THR A N 1
ATOM 972 C CA . THR A 1 130 ? 16.745 10.090 -0.721 1.00 85.69 130 THR A CA 1
ATOM 973 C C . THR A 1 130 ? 15.300 9.700 -1.016 1.00 85.69 130 THR A C 1
ATOM 975 O O . THR A 1 130 ? 14.417 10.065 -0.245 1.00 85.69 130 THR A O 1
ATOM 978 N N . GLU A 1 131 ? 15.042 8.902 -2.053 1.00 84.62 131 GLU A N 1
ATOM 979 C CA . GLU A 1 131 ? 13.703 8.381 -2.340 1.00 84.62 131 GLU A CA 1
ATOM 980 C C . GLU A 1 131 ? 13.169 7.462 -1.233 1.00 84.62 131 GLU A C 1
ATOM 982 O O . GLU A 1 131 ? 11.964 7.394 -0.996 1.00 84.62 131 GLU A O 1
ATOM 987 N N . LEU A 1 132 ? 14.055 6.840 -0.443 1.00 87.88 132 LEU A N 1
ATOM 988 C CA . LEU A 1 132 ? 13.642 6.091 0.746 1.00 87.88 132 LEU A CA 1
ATOM 989 C C . LEU A 1 132 ? 12.948 6.996 1.767 1.00 87.88 132 LEU A C 1
ATOM 991 O O . LEU A 1 132 ? 12.012 6.565 2.440 1.00 87.88 132 LEU A O 1
ATOM 995 N N . ILE A 1 133 ? 13.370 8.255 1.874 1.00 88.50 133 ILE A N 1
ATOM 996 C CA . ILE A 1 133 ? 12.727 9.245 2.742 1.00 88.50 133 ILE A CA 1
ATOM 997 C C . ILE A 1 133 ? 11.365 9.622 2.152 1.00 88.50 133 ILE A C 1
ATOM 999 O O . ILE A 1 133 ? 10.367 9.632 2.879 1.00 88.50 133 ILE A O 1
ATOM 1003 N N . TRP A 1 134 ? 11.313 9.853 0.838 1.00 87.38 134 TRP A N 1
ATOM 1004 C CA . TRP A 1 134 ? 10.091 10.218 0.123 1.00 87.38 134 TRP A CA 1
ATOM 1005 C C . TRP A 1 134 ? 9.016 9.142 0.154 1.00 87.38 134 TRP A C 1
ATOM 1007 O O . TRP A 1 134 ? 7.846 9.496 0.213 1.00 87.38 134 TRP A O 1
ATOM 1017 N N . VAL A 1 135 ? 9.371 7.856 0.207 1.00 90.31 135 VAL A N 1
ATOM 1018 C CA . VAL A 1 135 ? 8.385 6.785 0.418 1.00 90.31 135 VAL A CA 1
ATOM 1019 C C . VAL A 1 135 ? 8.055 6.581 1.900 1.00 90.31 135 VAL A C 1
ATOM 1021 O O . VAL A 1 135 ? 6.903 6.339 2.255 1.00 90.31 135 VAL A O 1
ATOM 1024 N N . SER A 1 136 ? 9.023 6.735 2.807 1.00 94.38 136 SER A N 1
ATOM 1025 C CA . SER A 1 136 ? 8.798 6.479 4.238 1.00 94.38 136 SER A CA 1
ATOM 1026 C C . SER A 1 136 ? 7.870 7.501 4.889 1.00 94.38 136 SER A C 1
ATOM 1028 O O . SER A 1 136 ? 7.054 7.126 5.735 1.00 94.38 136 SER A O 1
ATOM 1030 N N . ILE A 1 137 ? 7.987 8.782 4.517 1.00 95.19 137 ILE A N 1
ATOM 1031 C CA . ILE A 1 137 ? 7.195 9.868 5.110 1.00 95.19 137 ILE A CA 1
ATOM 1032 C C . ILE A 1 137 ? 5.693 9.696 4.811 1.00 95.19 137 ILE A C 1
ATOM 1034 O O . ILE A 1 137 ? 4.920 9.673 5.769 1.00 95.19 137 ILE A O 1
ATOM 1038 N N . PRO A 1 138 ? 5.240 9.520 3.554 1.00 95.00 138 PRO A N 1
ATOM 1039 C CA . PRO A 1 138 ? 3.827 9.328 3.234 1.00 95.00 138 PRO A CA 1
ATOM 1040 C C . PRO A 1 138 ? 3.242 8.060 3.848 1.00 95.00 138 PRO A C 1
ATOM 1042 O O . PRO A 1 138 ? 2.117 8.098 4.348 1.00 95.00 138 PRO A O 1
ATOM 1045 N N . LEU A 1 139 ? 3.996 6.954 3.864 1.00 96.75 139 LEU A N 1
ATOM 1046 C CA . LEU A 1 139 ? 3.530 5.703 4.466 1.00 96.75 139 LEU A CA 1
ATOM 1047 C C . LEU A 1 139 ? 3.367 5.843 5.981 1.00 96.75 139 LEU A C 1
ATOM 1049 O O . LEU A 1 139 ? 2.298 5.555 6.519 1.00 96.75 139 LEU A O 1
ATOM 1053 N N . SER A 1 140 ? 4.388 6.358 6.666 1.00 97.50 140 SER A N 1
ATOM 1054 C CA . SER A 1 140 ? 4.341 6.559 8.119 1.00 97.50 140 SER A CA 1
ATOM 1055 C C . SER A 1 140 ? 3.306 7.615 8.507 1.00 97.50 140 SER A C 1
ATOM 1057 O O . SER A 1 140 ? 2.553 7.425 9.456 1.00 97.50 140 SER A O 1
ATOM 1059 N N . GLY A 1 141 ? 3.216 8.709 7.750 1.00 96.88 141 GLY A N 1
ATOM 1060 C CA . GLY A 1 141 ? 2.231 9.767 7.957 1.00 96.88 141 GLY A CA 1
ATOM 1061 C C . GLY A 1 141 ? 0.802 9.253 7.800 1.00 96.88 141 GLY A C 1
ATOM 1062 O O . GLY A 1 141 ? -0.023 9.456 8.686 1.00 96.88 141 GLY A O 1
ATOM 1063 N N . THR A 1 142 ? 0.519 8.515 6.724 1.00 97.06 142 THR A N 1
ATOM 1064 C CA . THR A 1 142 ? -0.803 7.911 6.488 1.00 97.06 142 THR A CA 1
ATOM 1065 C C . THR A 1 142 ? -1.158 6.900 7.575 1.00 97.06 142 THR A C 1
ATOM 1067 O O . THR A 1 142 ? -2.278 6.919 8.087 1.00 97.06 142 THR A O 1
ATOM 1070 N N . PHE A 1 143 ? -0.201 6.061 7.979 1.00 97.75 143 PHE A N 1
ATOM 1071 C CA . PHE A 1 143 ? -0.364 5.138 9.100 1.00 97.75 143 PHE A CA 1
ATOM 1072 C C . PHE A 1 143 ? -0.731 5.877 10.393 1.00 97.75 143 PHE A C 1
ATOM 1074 O O . PHE A 1 143 ? -1.718 5.528 11.038 1.00 97.75 143 PHE A O 1
ATOM 1081 N N . LEU A 1 144 ? 0.019 6.922 10.755 1.00 97.31 144 LEU A N 1
ATOM 1082 C CA . LEU A 1 144 ? -0.207 7.684 11.985 1.00 97.31 144 LEU A CA 1
ATOM 1083 C C . LEU A 1 144 ? -1.548 8.424 11.966 1.00 97.31 144 LEU A C 1
ATOM 1085 O O . LEU A 1 144 ? -2.255 8.422 12.969 1.00 97.31 144 LEU A O 1
ATOM 1089 N N . LEU A 1 145 ? -1.933 9.012 10.830 1.00 95.50 145 LEU A N 1
ATOM 1090 C CA . LEU A 1 145 ? -3.239 9.657 10.667 1.00 95.50 145 LEU A CA 1
ATOM 1091 C C . LEU A 1 145 ? -4.388 8.647 10.790 1.00 95.50 145 LEU A C 1
ATOM 1093 O O . LEU A 1 145 ? -5.414 8.933 11.415 1.00 95.50 145 LEU A O 1
ATOM 1097 N N . ALA A 1 146 ? -4.224 7.450 10.224 1.00 92.62 146 ALA A N 1
ATOM 1098 C CA . ALA A 1 146 ? -5.200 6.379 10.365 1.00 92.62 146 ALA A CA 1
ATOM 1099 C C . ALA A 1 146 ? -5.288 5.881 11.817 1.00 92.62 146 ALA A C 1
ATOM 1101 O O . ALA A 1 146 ? -6.398 5.730 12.324 1.00 92.62 146 ALA A O 1
ATOM 1102 N N . ALA A 1 147 ? -4.156 5.715 12.503 1.00 91.81 147 ALA A N 1
ATOM 1103 C CA . ALA A 1 147 ? -4.101 5.304 13.906 1.00 91.81 147 ALA A CA 1
ATOM 1104 C C . ALA A 1 147 ? -4.717 6.344 14.847 1.00 91.81 147 ALA A C 1
ATOM 1106 O O . ALA A 1 147 ? -5.491 5.994 15.731 1.00 91.81 147 ALA A O 1
ATOM 1107 N N . ALA A 1 148 ? -4.455 7.631 14.615 1.00 90.81 148 ALA A N 1
ATOM 1108 C CA . ALA A 1 148 ? -5.017 8.723 15.408 1.00 90.81 148 ALA A CA 1
ATOM 1109 C C . ALA A 1 148 ? -6.536 8.907 15.223 1.00 90.81 148 ALA A C 1
ATOM 1111 O O . ALA A 1 148 ? -7.174 9.595 16.018 1.00 90.81 148 ALA A O 1
ATOM 1112 N N . SER A 1 149 ? -7.112 8.330 14.165 1.00 84.25 149 SER A N 1
ATOM 1113 C CA . SER A 1 149 ? -8.541 8.421 13.839 1.00 84.25 149 SER A CA 1
ATOM 1114 C C . SER A 1 149 ? -9.321 7.126 14.091 1.00 84.25 149 SER A C 1
ATOM 1116 O O . SER A 1 149 ? -10.490 7.046 13.697 1.00 84.25 149 SER A O 1
ATOM 1118 N N . SER A 1 150 ? -8.685 6.119 14.700 1.00 75.38 150 SER A N 1
ATOM 1119 C CA . SER A 1 150 ? -9.271 4.798 14.979 1.00 75.38 150 SER A CA 1
ATOM 1120 C C . SER A 1 150 ? -9.739 4.646 16.423 1.00 75.38 150 SER A C 1
ATOM 1122 O O . SER A 1 150 ? -9.224 5.369 17.304 1.00 75.38 150 SER A O 1
#

Solvent-accessible surface area (backbone atoms only — not comparable to full-atom values): 7634 Å² total; per-residue (Å²): 111,69,71,62,54,51,51,50,51,53,52,53,50,51,51,50,51,43,51,47,46,41,52,52,45,45,51,52,47,70,71,48,94,55,95,58,39,72,60,55,41,51,47,51,45,53,20,39,48,29,55,75,44,28,89,84,35,51,69,53,15,26,42,45,30,16,51,29,42,42,52,42,29,73,76,36,30,62,60,42,57,71,36,67,53,54,59,53,45,50,38,54,28,21,29,49,19,19,55,43,90,49,63,68,60,21,51,50,26,45,51,41,35,51,52,14,51,45,49,25,52,73,58,26,83,93,53,62,77,66,51,54,53,65,54,46,50,57,31,52,49,38,17,51,55,28,39,75,72,98